Protein AF-A0A3P8K8S2-F1 (afdb_monomer_lite)

Secondary structure (DSSP, 8-state):
-HHHHHHHHHHHHHHHHS-------S-EEEEEEEEEE----B-TTS-B-S-----SS---STT---SEEEEEEEEEEEEETTEEEEEEE--EEEEE---SS--PPPTT-SSPPP-

Radius of gyration: 30.1 Å; chains: 1; bounding box: 56×34×91 Å

InterPro domains:
  IPR003192 Porin, LamB-type [PF02264] (30-109)
  IPR036998 Porin, LamB-type superfamily [G3DSA:2.40.170.10] (29-113)

Organism: Raoultella terrigena (NCBI:txid577)

Sequence (115 aa):
MIRLNQSIPLSLLALVIMSDCASADPQYDFALHGYIRSGILANSDGNRADSVGLMPDGKWRLGNEEDTKIELIPTVTLKSDSGAVARIQANITHQSKCTSDWNCQDDDGPRCAVP

Structure (mmCIF, N/CA/C/O backbone):
data_AF-A0A3P8K8S2-F1
#
_entry.id   AF-A0A3P8K8S2-F1
#
loop_
_atom_site.group_PDB
_atom_site.id
_atom_site.type_symbol
_atom_site.label_atom_id
_atom_site.label_alt_id
_atom_site.label_comp_id
_atom_site.label_asym_id
_atom_site.label_entity_id
_atom_site.label_seq_id
_atom_site.pdbx_PDB_ins_code
_atom_site.Cartn_x
_atom_site.Cartn_y
_atom_site.Cartn_z
_atom_site.occupancy
_atom_site.B_iso_or_equiv
_atom_site.auth_seq_id
_atom_site.auth_comp_id
_atom_site.auth_asym_id
_atom_site.auth_atom_id
_atom_site.pdbx_PDB_model_num
ATOM 1 N N . MET A 1 1 ? -37.454 3.282 62.687 1.00 51.94 1 MET A N 1
ATOM 2 C CA . MET A 1 1 ? -37.182 4.135 61.504 1.00 51.94 1 MET A CA 1
ATOM 3 C C . MET A 1 1 ? -35.821 4.840 61.535 1.00 51.94 1 MET A C 1
ATOM 5 O O . MET A 1 1 ? -35.197 4.913 60.491 1.00 51.94 1 MET A O 1
ATOM 9 N N . ILE A 1 2 ? -35.296 5.278 62.690 1.00 56.62 2 ILE A N 1
ATOM 10 C CA . ILE A 1 2 ? -34.025 6.042 62.779 1.00 56.62 2 ILE A CA 1
ATOM 11 C C . ILE A 1 2 ? -32.792 5.280 62.243 1.00 56.62 2 ILE A C 1
ATOM 13 O O . ILE A 1 2 ? -31.947 5.875 61.583 1.00 56.62 2 ILE A O 1
ATOM 17 N N . ARG A 1 3 ? -32.706 3.956 62.450 1.00 57.91 3 ARG A N 1
ATOM 18 C CA . ARG A 1 3 ? -31.560 3.152 61.977 1.00 57.91 3 ARG A CA 1
ATOM 19 C C . ARG A 1 3 ? -31.502 2.961 60.456 1.00 57.91 3 ARG A C 1
ATOM 21 O O . ARG A 1 3 ? -30.413 2.790 59.927 1.00 57.91 3 ARG A O 1
ATOM 28 N N . LEU A 1 4 ? -32.644 3.041 59.765 1.00 58.94 4 LEU A N 1
ATOM 29 C CA . LEU A 1 4 ? -32.712 2.912 58.304 1.00 58.94 4 LEU A CA 1
ATOM 30 C C . LEU A 1 4 ? -32.151 4.167 57.605 1.00 58.94 4 LEU A C 1
ATOM 32 O O . LEU A 1 4 ? -31.493 4.068 56.575 1.00 58.94 4 LEU A O 1
ATOM 36 N N . ASN A 1 5 ? -32.339 5.346 58.209 1.00 61.59 5 ASN A N 1
ATOM 37 C CA . ASN A 1 5 ? -31.829 6.613 57.672 1.00 61.59 5 ASN A CA 1
ATOM 38 C C . ASN A 1 5 ? -30.303 6.752 57.804 1.00 61.59 5 ASN A C 1
ATOM 40 O O . ASN A 1 5 ? -29.699 7.493 57.038 1.00 61.59 5 ASN A O 1
ATOM 44 N N . GLN A 1 6 ? -29.672 6.035 58.741 1.00 63.78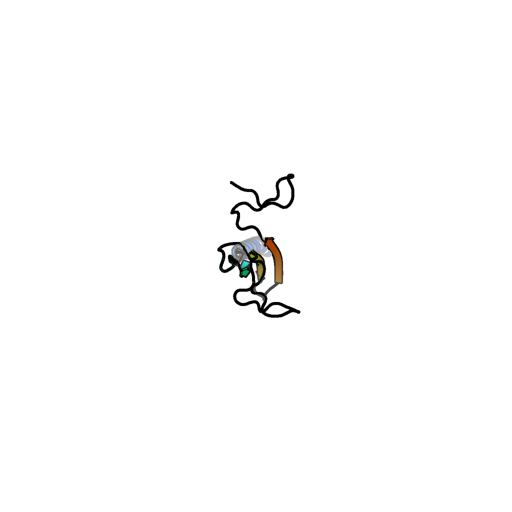 6 GLN A N 1
ATOM 45 C CA . GLN A 1 6 ? -28.209 6.000 58.886 1.00 63.78 6 GLN A CA 1
ATOM 46 C C . GLN A 1 6 ? -27.534 4.986 57.950 1.00 63.78 6 GLN A C 1
ATOM 48 O O . GLN A 1 6 ? -26.378 5.182 57.583 1.00 63.78 6 GLN A O 1
ATOM 53 N N . SER A 1 7 ? -28.233 3.927 57.526 1.00 69.75 7 SER A N 1
ATOM 54 C CA . SER A 1 7 ? -27.676 2.917 56.612 1.00 69.75 7 SER A CA 1
ATOM 55 C C . SER A 1 7 ? -27.655 3.362 55.149 1.00 69.75 7 SER A C 1
ATOM 57 O O . SER A 1 7 ? -26.787 2.928 54.398 1.00 69.75 7 SER A O 1
ATOM 59 N N . ILE A 1 8 ? -28.563 4.257 54.747 1.00 77.19 8 ILE A N 1
ATOM 60 C CA . ILE A 1 8 ? -28.626 4.806 53.383 1.00 77.19 8 ILE A CA 1
ATOM 61 C C . ILE A 1 8 ? -27.329 5.542 52.987 1.00 77.19 8 ILE A C 1
ATOM 63 O O . ILE A 1 8 ? -26.727 5.151 51.985 1.00 77.19 8 ILE A O 1
ATOM 67 N N . PRO A 1 9 ? -26.821 6.535 53.745 1.00 76.94 9 PRO A N 1
ATOM 68 C CA . PRO A 1 9 ? -25.591 7.232 53.367 1.00 76.94 9 PRO A CA 1
ATOM 69 C C . PRO A 1 9 ? -24.368 6.309 53.380 1.00 76.94 9 PRO A C 1
ATOM 71 O O . PRO A 1 9 ? -23.490 6.456 52.538 1.00 76.94 9 PRO A O 1
ATOM 74 N N . LEU A 1 10 ? -24.332 5.317 54.277 1.00 77.31 10 LEU A N 1
ATOM 75 C CA . LEU A 1 10 ? -23.246 4.338 54.332 1.00 77.31 10 LEU A CA 1
ATOM 76 C C . LEU A 1 10 ? -23.252 3.410 53.108 1.00 77.31 10 LEU A C 1
ATOM 78 O O . LEU A 1 10 ? -22.198 3.112 52.559 1.00 77.31 10 LEU A O 1
ATOM 82 N N . SER A 1 11 ? -24.438 2.998 52.650 1.00 77.94 11 SER A N 1
ATOM 83 C CA . SER A 1 11 ? -24.590 2.193 51.433 1.00 77.94 11 SER A CA 1
ATOM 84 C C . SER A 1 11 ? -24.235 2.970 50.162 1.00 77.94 11 SER A C 1
ATOM 86 O O . SER A 1 11 ? -23.598 2.417 49.271 1.00 77.94 11 SER A O 1
ATOM 88 N N . LEU A 1 12 ? -24.560 4.266 50.107 1.00 78.19 12 LEU A N 1
ATOM 89 C CA . LEU A 1 12 ? -24.148 5.164 49.026 1.00 78.19 12 LEU A CA 1
ATOM 90 C C . LEU A 1 12 ? -22.634 5.375 49.009 1.00 78.19 12 LEU A C 1
ATOM 92 O O . LEU A 1 12 ? -22.023 5.302 47.950 1.00 78.19 12 LEU A O 1
ATOM 96 N N . LEU A 1 13 ? -22.018 5.582 50.174 1.00 78.06 13 LEU A N 1
ATOM 97 C CA . LEU A 1 13 ? -20.568 5.731 50.277 1.00 78.06 13 LEU A CA 1
ATOM 98 C C . LEU A 1 13 ? -19.847 4.437 49.883 1.00 78.06 13 LEU A C 1
ATOM 100 O O . LEU A 1 13 ? -18.852 4.487 49.170 1.00 78.06 13 LEU A O 1
ATOM 104 N N . ALA A 1 14 ? -20.384 3.281 50.282 1.00 77.94 14 ALA A N 1
ATOM 105 C CA . ALA A 1 14 ? -19.878 1.986 49.850 1.00 77.94 14 ALA A CA 1
ATOM 106 C C . ALA A 1 14 ? -19.967 1.840 48.323 1.00 77.94 14 ALA A C 1
ATOM 108 O O . ALA A 1 14 ? -18.958 1.538 47.702 1.00 77.94 14 ALA A O 1
ATOM 109 N N . LEU A 1 15 ? -21.118 2.136 47.708 1.00 75.00 15 LEU A N 1
ATOM 110 C CA . LEU A 1 15 ? -21.301 2.087 46.250 1.00 75.00 15 LEU A CA 1
ATOM 111 C C . LEU A 1 15 ? -20.352 3.023 45.491 1.00 75.00 15 LEU A C 1
ATOM 113 O O . LEU A 1 15 ? -19.867 2.650 44.432 1.00 75.00 15 LEU A O 1
ATOM 117 N N . VAL A 1 16 ? -20.052 4.205 46.035 1.00 75.19 16 VAL A N 1
ATOM 118 C CA . VAL A 1 16 ? -19.078 5.138 45.445 1.00 75.19 16 VAL A CA 1
ATOM 119 C C . VAL A 1 16 ? -17.652 4.590 45.532 1.00 75.19 16 VAL A C 1
ATOM 121 O O . VAL A 1 16 ? -16.896 4.737 44.581 1.00 75.19 16 VAL A O 1
ATOM 124 N N . ILE A 1 17 ? -17.288 3.919 46.631 1.00 73.00 17 ILE A N 1
ATOM 125 C CA . ILE A 1 17 ? -15.964 3.290 46.786 1.00 73.00 17 ILE A CA 1
ATOM 126 C C . ILE A 1 17 ? -15.822 2.055 45.880 1.00 73.00 17 ILE A C 1
ATOM 128 O O . ILE A 1 17 ? -14.725 1.773 45.412 1.00 73.00 17 ILE A O 1
ATOM 132 N N . MET A 1 18 ? -16.916 1.328 45.621 1.00 68.69 18 MET A N 1
ATOM 133 C CA . MET A 1 18 ? -16.922 0.167 44.713 1.00 68.69 18 MET A CA 1
ATOM 134 C C . MET A 1 18 ? -17.174 0.549 43.250 1.00 68.69 18 MET A C 1
ATOM 136 O O . MET A 1 18 ? -17.163 -0.326 42.385 1.00 68.69 18 MET A O 1
ATOM 140 N N . SER A 1 19 ? -17.435 1.828 42.966 1.00 63.25 19 SER A N 1
ATOM 141 C CA . SER A 1 19 ? -17.505 2.349 41.606 1.00 63.25 19 SER A CA 1
ATOM 142 C C . SER A 1 19 ? -16.081 2.435 41.085 1.00 63.25 19 SER A C 1
ATOM 144 O O . SER A 1 19 ? -15.443 3.484 41.145 1.00 63.25 19 SER A O 1
ATOM 146 N N . ASP A 1 20 ? -15.576 1.290 40.641 1.00 56.94 20 ASP A N 1
ATOM 147 C CA . ASP A 1 20 ? -14.258 1.186 40.050 1.00 56.94 20 ASP A CA 1
ATOM 148 C C . ASP A 1 20 ? -14.149 2.168 38.881 1.00 56.94 20 ASP A C 1
ATOM 150 O O . ASP A 1 20 ? -15.131 2.492 38.197 1.00 56.94 20 ASP A O 1
ATOM 154 N N . CYS A 1 21 ? -12.942 2.676 38.678 1.00 55.53 21 CYS A N 1
ATOM 155 C CA . CYS A 1 21 ? -12.629 3.500 37.532 1.00 55.53 21 CYS A CA 1
ATOM 156 C C . CYS A 1 21 ? -13.010 2.674 36.303 1.00 55.53 21 CYS A C 1
ATOM 158 O O . CYS A 1 21 ? -12.406 1.629 36.067 1.00 55.53 21 CYS A O 1
ATOM 160 N N . ALA A 1 22 ? -13.975 3.124 35.498 1.00 55.53 22 ALA A N 1
ATOM 161 C CA . ALA A 1 22 ? -14.092 2.655 34.125 1.00 55.53 22 ALA A CA 1
ATOM 162 C C . ALA A 1 22 ? -12.848 3.162 33.382 1.00 55.53 22 ALA A C 1
ATOM 164 O O . ALA A 1 22 ? -12.870 4.167 32.675 1.00 55.53 22 ALA A O 1
ATOM 165 N N . SER A 1 23 ? -11.713 2.526 33.660 1.00 53.03 23 SER A N 1
ATOM 166 C CA . SER A 1 23 ? -10.488 2.694 32.919 1.00 53.03 23 SER A CA 1
ATOM 167 C C . SER A 1 23 ? -10.809 2.155 31.544 1.00 53.03 23 SER A C 1
ATOM 169 O O . SER A 1 23 ? -11.104 0.971 31.402 1.00 53.03 23 SER A O 1
ATOM 171 N N . ALA A 1 24 ? -10.804 3.033 30.546 1.00 49.19 24 ALA A N 1
ATOM 172 C CA . ALA A 1 24 ? -10.816 2.601 29.166 1.00 49.19 24 ALA A CA 1
ATOM 173 C C . ALA A 1 24 ? -9.637 1.636 28.987 1.00 49.19 24 ALA A C 1
ATOM 175 O O . ALA A 1 24 ? -8.473 2.032 29.068 1.00 49.19 24 ALA A O 1
ATOM 176 N N . ASP A 1 25 ? -9.958 0.357 28.824 1.00 55.00 25 ASP A N 1
ATOM 177 C CA . ASP A 1 25 ? -9.046 -0.659 28.317 1.00 55.00 25 ASP A CA 1
ATOM 178 C C . ASP A 1 25 ? -8.431 -0.128 26.994 1.00 55.00 25 ASP A C 1
ATOM 180 O O . ASP A 1 25 ? -9.059 0.719 26.343 1.00 55.00 25 ASP A O 1
ATOM 184 N N . PRO A 1 26 ? -7.222 -0.540 26.561 1.00 57.44 26 PRO A N 1
ATOM 185 C CA . PRO A 1 26 ? -6.555 -0.059 25.343 1.00 57.44 26 PRO A CA 1
ATOM 186 C C . PRO A 1 26 ? -7.260 -0.540 24.051 1.00 57.44 26 PRO A C 1
ATOM 188 O O . PRO A 1 26 ? -6.652 -1.105 23.148 1.00 57.44 26 PRO A O 1
ATOM 191 N N . GLN A 1 27 ? -8.573 -0.338 23.950 1.00 61.38 27 GLN A N 1
ATOM 192 C CA . GLN A 1 27 ? -9.535 -0.966 23.042 1.00 61.38 27 GLN A CA 1
ATOM 193 C C . GLN A 1 27 ? -9.530 -0.414 21.610 1.00 61.38 27 GLN A C 1
ATOM 195 O O . GLN A 1 27 ? -10.497 -0.586 20.863 1.00 61.38 27 GLN A O 1
ATOM 200 N N . TYR A 1 28 ? -8.434 0.223 21.205 1.00 61.19 28 TYR A N 1
ATOM 201 C CA . TYR A 1 28 ? -8.241 0.730 19.853 1.00 61.19 28 TYR A CA 1
ATOM 202 C C . TYR A 1 28 ? -7.132 -0.073 19.184 1.00 61.19 28 TYR A C 1
ATOM 204 O O . TYR A 1 28 ? -5.949 0.127 19.445 1.00 61.19 28 TYR A O 1
ATOM 212 N N . ASP A 1 29 ? -7.530 -0.995 18.312 1.00 79.75 29 ASP A N 1
ATOM 213 C CA . ASP A 1 29 ? -6.608 -1.772 17.489 1.00 79.75 29 ASP A CA 1
ATOM 214 C C . ASP A 1 29 ? -6.443 -1.053 16.145 1.00 79.75 29 ASP A C 1
ATOM 216 O O . ASP A 1 29 ? -7.384 -0.992 15.344 1.00 79.75 29 ASP A O 1
ATOM 220 N N . PHE A 1 30 ? -5.281 -0.430 15.937 1.00 86.62 30 PHE A N 1
ATOM 221 C CA . PHE A 1 30 ? -4.935 0.243 14.688 1.00 86.62 30 PHE A CA 1
ATOM 222 C C . PHE A 1 30 ? -4.078 -0.674 13.817 1.00 86.62 30 PHE A C 1
ATOM 224 O O . PHE A 1 30 ? -2.980 -1.070 14.205 1.00 86.62 30 PHE A O 1
ATOM 231 N N . ALA A 1 31 ? -4.549 -0.938 12.601 1.00 90.00 31 ALA A N 1
ATOM 232 C CA . ALA A 1 31 ? -3.823 -1.682 11.585 1.00 90.00 31 ALA A CA 1
ATOM 233 C C . ALA A 1 31 ? -3.726 -0.864 10.295 1.00 90.00 31 ALA A C 1
ATOM 235 O O . ALA A 1 31 ? -4.712 -0.290 9.832 1.00 90.00 31 ALA A O 1
ATOM 236 N N . LEU A 1 32 ? -2.544 -0.847 9.680 1.00 92.50 32 LEU A N 1
ATOM 237 C CA . LEU A 1 32 ? -2.334 -0.262 8.359 1.00 92.50 32 LEU A CA 1
ATOM 238 C C . LEU A 1 32 ? -2.069 -1.383 7.357 1.00 92.50 32 LEU A C 1
ATOM 240 O O . LEU A 1 32 ? -1.002 -1.994 7.359 1.00 92.50 32 LEU A O 1
ATOM 244 N N . HIS A 1 33 ? -3.051 -1.647 6.501 1.00 94.25 33 HIS A N 1
ATOM 245 C CA . HIS A 1 33 ? -2.884 -2.526 5.348 1.00 94.25 33 HIS A CA 1
ATOM 246 C C . HIS A 1 33 ? -2.604 -1.692 4.103 1.00 94.25 33 HIS A C 1
ATOM 248 O O . HIS A 1 33 ? -2.819 -0.482 4.096 1.00 94.25 33 HIS A O 1
ATOM 254 N N . GLY A 1 34 ? -2.134 -2.323 3.035 1.00 94.50 34 GLY A N 1
ATOM 255 C CA . GLY A 1 34 ? -1.935 -1.606 1.791 1.00 94.50 34 GLY A CA 1
ATOM 256 C C . GLY A 1 34 ? -1.203 -2.396 0.728 1.00 94.50 34 GLY A C 1
ATOM 257 O O . GLY A 1 34 ? -0.812 -3.547 0.926 1.00 94.50 34 GLY A O 1
ATOM 258 N N . TYR A 1 35 ? -1.018 -1.731 -0.402 1.00 95.75 35 TYR A N 1
ATOM 259 C CA . TYR A 1 35 ? -0.274 -2.202 -1.552 1.00 95.75 35 TYR A CA 1
ATOM 260 C C . TYR A 1 35 ? 0.592 -1.064 -2.079 1.00 95.75 35 TYR A C 1
ATOM 262 O O . TYR A 1 35 ? 0.108 0.046 -2.287 1.00 95.75 35 TYR A O 1
ATOM 270 N N . ILE A 1 36 ? 1.878 -1.329 -2.291 1.00 94.62 36 ILE A N 1
ATOM 271 C CA . ILE A 1 36 ? 2.805 -0.348 -2.851 1.00 94.62 36 ILE A CA 1
ATOM 272 C C . ILE A 1 36 ? 3.603 -1.022 -3.956 1.00 94.62 36 ILE A C 1
ATOM 274 O O . ILE A 1 36 ? 4.184 -2.089 -3.756 1.00 94.62 36 ILE A O 1
ATOM 278 N N . ARG A 1 37 ? 3.663 -0.361 -5.109 1.00 93.50 37 ARG A N 1
ATOM 279 C CA . ARG A 1 37 ? 4.640 -0.625 -6.161 1.00 93.50 37 ARG A CA 1
ATOM 280 C C . ARG A 1 37 ? 5.196 0.691 -6.676 1.00 93.50 37 ARG A C 1
ATOM 282 O O . ARG A 1 37 ? 4.473 1.674 -6.803 1.00 93.50 37 ARG A O 1
ATOM 289 N N . SER A 1 38 ? 6.485 0.697 -6.959 1.00 91.81 38 SER A N 1
ATOM 290 C CA . SER A 1 38 ? 7.183 1.813 -7.577 1.00 91.81 38 SER A CA 1
ATOM 291 C C . SER A 1 38 ? 8.393 1.250 -8.301 1.00 91.81 38 SER A C 1
ATOM 293 O O . SER A 1 38 ? 9.021 0.301 -7.824 1.00 91.81 38 SER A O 1
ATOM 295 N N . GLY A 1 39 ? 8.692 1.797 -9.467 1.00 89.38 39 GLY A N 1
ATOM 296 C CA . GLY A 1 39 ? 9.780 1.334 -10.304 1.00 89.38 39 GLY A CA 1
ATOM 297 C C . GLY A 1 39 ? 9.965 2.248 -11.500 1.00 89.38 39 GLY A C 1
ATOM 298 O O . GLY A 1 39 ? 9.084 3.031 -11.847 1.00 89.38 39 GLY A O 1
ATOM 299 N N . ILE A 1 40 ? 11.134 2.141 -12.120 1.00 87.81 40 ILE A N 1
ATOM 300 C CA . ILE A 1 40 ? 11.448 2.810 -13.378 1.00 87.81 40 ILE A CA 1
ATOM 301 C C . ILE A 1 40 ? 11.585 1.727 -14.436 1.00 87.81 40 ILE A C 1
ATOM 303 O O . ILE A 1 40 ? 12.262 0.722 -14.214 1.00 87.81 40 ILE A O 1
ATOM 307 N N . LEU A 1 41 ? 10.964 1.955 -15.589 1.00 89.44 41 LEU A N 1
ATOM 308 C CA . LEU A 1 41 ? 11.131 1.118 -16.764 1.00 89.44 41 LEU A CA 1
ATOM 309 C C . LEU A 1 41 ? 11.828 1.926 -17.860 1.00 89.44 41 LEU A C 1
ATOM 311 O O . LEU A 1 41 ? 11.383 3.017 -18.226 1.00 89.44 41 LEU A O 1
ATOM 315 N N . ALA A 1 42 ? 12.941 1.389 -18.354 1.00 88.25 42 ALA A N 1
ATOM 316 C CA . ALA A 1 42 ? 13.749 1.990 -19.405 1.00 88.25 42 ALA A CA 1
ATOM 317 C C . ALA A 1 42 ? 13.999 0.984 -20.534 1.00 88.25 42 ALA A C 1
ATOM 319 O O . ALA A 1 42 ? 14.095 -0.221 -20.293 1.00 88.25 42 ALA A O 1
ATOM 320 N N . ASN A 1 43 ? 14.094 1.484 -21.764 1.00 87.62 43 ASN A N 1
ATOM 321 C CA . ASN A 1 43 ? 14.475 0.693 -22.929 1.00 87.62 43 ASN A CA 1
ATOM 322 C C . ASN A 1 43 ? 16.010 0.584 -23.055 1.00 87.62 43 ASN A C 1
ATOM 324 O O . ASN A 1 43 ? 16.761 1.180 -22.281 1.00 87.62 43 ASN A O 1
ATOM 328 N N . SER A 1 44 ? 16.485 -0.169 -24.051 1.00 87.69 44 SER A N 1
ATOM 329 C CA . SER A 1 44 ? 17.920 -0.332 -24.342 1.00 87.69 44 SER A CA 1
ATOM 330 C C . SER A 1 44 ? 18.646 0.980 -24.647 1.00 87.69 44 SER A C 1
ATOM 332 O O . SER A 1 44 ? 19.855 1.063 -24.452 1.00 87.69 44 SER A O 1
ATOM 334 N N . ASP A 1 45 ? 17.911 1.993 -25.101 1.00 89.19 45 ASP A N 1
ATOM 335 C CA . ASP A 1 45 ? 18.446 3.306 -25.464 1.00 89.19 45 ASP A CA 1
ATOM 336 C C . ASP A 1 45 ? 18.547 4.246 -24.250 1.00 89.19 45 ASP A C 1
ATOM 338 O O . ASP A 1 45 ? 18.971 5.392 -24.385 1.00 89.19 45 ASP A O 1
ATOM 342 N N . GLY A 1 46 ? 18.147 3.781 -23.060 1.00 83.38 46 GLY A N 1
ATOM 343 C CA . GLY A 1 46 ? 18.136 4.565 -21.824 1.00 83.38 46 GLY A CA 1
ATOM 344 C C . GLY A 1 46 ? 16.945 5.519 -21.696 1.00 83.38 46 GLY A C 1
ATOM 345 O O . GLY A 1 46 ? 16.880 6.291 -20.740 1.00 83.38 46 GLY A O 1
ATOM 346 N N . ASN A 1 47 ? 15.987 5.459 -22.621 1.00 86.12 47 ASN A N 1
ATOM 347 C CA . ASN A 1 47 ? 14.756 6.238 -22.565 1.00 86.12 47 ASN A CA 1
ATOM 348 C C . ASN A 1 47 ? 13.693 5.517 -21.737 1.00 86.12 47 ASN A C 1
ATOM 350 O O . ASN A 1 47 ? 13.697 4.293 -21.608 1.00 86.12 47 ASN A O 1
ATOM 354 N N . ARG A 1 48 ? 12.738 6.280 -21.202 1.00 83.88 48 ARG A N 1
ATOM 355 C CA . ARG A 1 48 ? 11.592 5.712 -20.486 1.00 83.88 48 ARG A CA 1
ATOM 356 C C . ARG A 1 48 ? 10.747 4.853 -21.417 1.00 83.88 48 ARG A C 1
ATOM 358 O O . ARG A 1 48 ? 10.537 5.212 -22.573 1.00 83.88 48 ARG A O 1
ATOM 365 N N . ALA A 1 49 ? 10.247 3.748 -20.884 1.00 85.00 49 ALA A N 1
ATOM 366 C CA . ALA A 1 49 ? 9.367 2.842 -21.599 1.00 85.00 49 ALA A CA 1
ATOM 367 C C . ALA A 1 49 ? 8.108 2.565 -20.779 1.00 85.00 49 ALA A C 1
ATOM 369 O O . ALA A 1 49 ? 8.179 2.385 -19.567 1.00 85.00 49 ALA A O 1
ATOM 370 N N . ASP A 1 50 ? 6.971 2.486 -21.466 1.00 82.38 50 ASP A N 1
ATOM 371 C CA . ASP A 1 50 ? 5.680 2.165 -20.847 1.00 82.38 50 ASP A CA 1
ATOM 372 C C . ASP A 1 50 ? 5.414 0.651 -20.807 1.00 82.38 50 ASP A C 1
ATOM 374 O O . ASP A 1 50 ? 4.517 0.180 -20.110 1.00 82.38 50 ASP A O 1
ATOM 378 N N . SER A 1 51 ? 6.168 -0.137 -21.583 1.00 82.00 51 SER A N 1
ATOM 379 C CA . SER A 1 51 ? 6.045 -1.592 -21.605 1.00 82.00 51 SER A CA 1
ATOM 380 C C . SER A 1 51 ? 7.261 -2.276 -22.237 1.00 82.00 51 SER A C 1
ATOM 382 O O . SER A 1 51 ? 7.938 -1.698 -23.083 1.00 82.00 51 SER A O 1
ATOM 384 N N . VA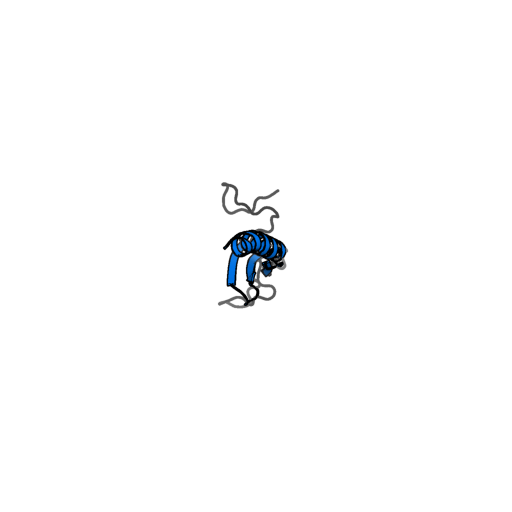L A 1 52 ? 7.493 -3.543 -21.877 1.00 80.00 52 VAL A N 1
ATOM 385 C CA . VAL A 1 52 ? 8.450 -4.452 -22.534 1.00 80.00 52 VAL A CA 1
ATOM 386 C C . VAL A 1 52 ? 7.860 -5.204 -23.742 1.00 80.00 52 VAL A C 1
ATOM 388 O O . VAL A 1 52 ? 8.547 -6.017 -24.350 1.00 80.00 52 VAL A O 1
ATOM 391 N N . GLY A 1 53 ? 6.597 -4.943 -24.116 1.00 69.56 53 GLY A N 1
ATOM 392 C CA . GLY A 1 53 ? 6.054 -5.268 -25.448 1.00 69.56 53 GLY A CA 1
ATOM 393 C C . GLY A 1 53 ? 5.919 -6.755 -25.811 1.00 69.56 53 GLY A C 1
ATOM 394 O O . GLY A 1 53 ? 5.894 -7.093 -26.990 1.00 69.56 53 GLY A O 1
ATOM 395 N N . LEU A 1 54 ? 5.836 -7.658 -24.830 1.00 67.25 54 LEU A N 1
ATOM 396 C CA . LEU A 1 54 ? 5.867 -9.108 -25.078 1.00 67.25 54 LEU A CA 1
ATOM 397 C C . LEU A 1 54 ? 4.571 -9.697 -25.674 1.00 67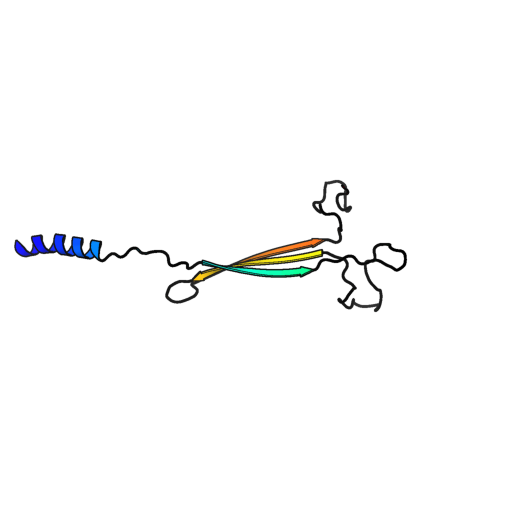.25 54 LEU A C 1
ATOM 399 O O . LEU A 1 54 ? 4.605 -10.819 -26.176 1.00 67.25 54 LEU A O 1
ATOM 403 N N . MET A 1 55 ? 3.433 -8.995 -25.601 1.00 67.00 55 MET A N 1
ATOM 404 C CA . MET A 1 55 ? 2.132 -9.472 -26.097 1.00 67.00 55 MET A CA 1
ATOM 405 C C . MET A 1 55 ? 1.297 -8.320 -26.685 1.00 67.00 55 MET A C 1
ATOM 407 O O . MET A 1 55 ? 1.382 -7.204 -26.173 1.00 67.00 55 MET A O 1
ATOM 411 N N . PRO A 1 56 ? 0.493 -8.576 -27.738 1.00 65.56 56 PRO A N 1
ATOM 412 C CA . PRO A 1 56 ? -0.387 -7.571 -28.337 1.00 65.56 56 PRO A CA 1
ATOM 413 C C . PRO A 1 56 ? -1.600 -7.228 -27.457 1.00 65.56 56 PRO A C 1
ATOM 415 O O . PRO A 1 56 ? -2.015 -6.074 -27.450 1.00 65.56 56 PRO A O 1
ATOM 418 N N . ASP A 1 57 ? -2.106 -8.186 -26.667 1.00 68.81 57 ASP A N 1
ATOM 419 C CA . ASP A 1 57 ? -3.237 -7.993 -25.753 1.00 68.81 57 ASP A CA 1
ATOM 420 C C . ASP A 1 57 ? -2.841 -8.343 -24.312 1.00 68.81 57 ASP A C 1
ATOM 422 O O . ASP A 1 57 ? -2.691 -9.509 -23.940 1.00 68.81 57 ASP A O 1
ATOM 426 N N . GLY A 1 58 ? -2.689 -7.310 -23.484 1.00 68.12 58 GLY A N 1
ATOM 427 C CA . GLY A 1 58 ? -2.334 -7.439 -22.072 1.00 68.12 58 GLY A CA 1
ATOM 428 C C . GLY A 1 58 ? -0.830 -7.385 -21.793 1.00 68.12 58 GLY A C 1
ATOM 429 O O . GLY A 1 58 ? 0.013 -7.506 -22.679 1.00 68.12 58 GLY A O 1
ATOM 430 N N . LYS A 1 59 ? -0.486 -7.164 -20.518 1.00 79.38 59 LYS A N 1
ATOM 431 C CA . LYS A 1 59 ? 0.900 -7.005 -20.066 1.00 79.38 59 LYS A CA 1
ATOM 432 C C . LYS A 1 59 ? 1.219 -7.931 -18.890 1.00 79.38 59 LYS A C 1
ATOM 434 O O . LYS A 1 59 ? 0.529 -7.915 -17.874 1.00 79.38 59 LYS A O 1
ATOM 439 N N . TRP A 1 60 ? 2.271 -8.746 -19.014 1.00 84.12 60 TRP A N 1
ATOM 440 C CA . TRP A 1 60 ? 2.822 -9.506 -17.884 1.00 84.12 60 TRP A CA 1
ATOM 441 C C . TRP A 1 60 ? 3.409 -8.540 -16.871 1.00 84.12 60 TRP A C 1
ATOM 443 O O . TRP A 1 60 ? 4.347 -7.848 -17.223 1.00 84.12 60 TRP A O 1
ATOM 453 N N . ARG A 1 61 ? 2.909 -8.509 -15.633 1.00 87.69 61 ARG A N 1
ATOM 454 C CA . ARG A 1 61 ? 3.297 -7.498 -14.626 1.00 87.69 61 ARG A CA 1
ATOM 455 C C . ARG A 1 61 ? 4.792 -7.429 -14.287 1.00 87.69 61 ARG A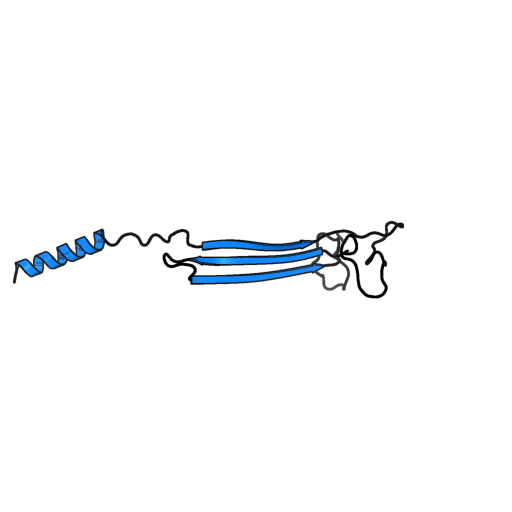 C 1
ATOM 457 O O . ARG A 1 61 ? 5.294 -6.362 -13.951 1.00 87.69 61 ARG A O 1
ATOM 464 N N . LEU A 1 62 ? 5.507 -8.557 -14.320 1.00 88.44 62 LEU A N 1
ATOM 465 C CA . LEU A 1 62 ? 6.891 -8.616 -13.844 1.00 88.44 62 LEU A CA 1
ATOM 466 C C . LEU A 1 62 ? 7.812 -7.832 -14.790 1.00 88.44 62 LEU A C 1
ATOM 468 O O . LEU A 1 62 ? 8.015 -8.246 -15.926 1.00 88.44 62 LEU A O 1
ATOM 472 N N . GLY A 1 63 ? 8.358 -6.711 -14.312 1.00 86.56 63 GLY A N 1
ATOM 473 C CA . GLY A 1 63 ? 9.239 -5.846 -15.106 1.00 86.56 63 GLY A CA 1
ATOM 474 C C . GLY A 1 63 ? 8.525 -5.073 -16.222 1.00 86.56 63 GLY A C 1
ATOM 475 O O . GLY A 1 63 ? 9.166 -4.697 -17.194 1.00 86.56 63 GLY A O 1
ATOM 476 N N . ASN A 1 64 ? 7.209 -4.863 -16.115 1.00 88.44 64 ASN A N 1
ATOM 477 C CA . ASN A 1 64 ? 6.383 -4.262 -17.175 1.00 88.44 64 ASN A CA 1
ATOM 478 C C . ASN A 1 64 ? 5.372 -3.237 -16.629 1.00 88.44 64 ASN A C 1
ATOM 480 O O . ASN A 1 64 ? 4.270 -3.038 -17.154 1.00 88.44 64 ASN A O 1
ATOM 484 N N . GLU A 1 65 ? 5.723 -2.667 -15.487 1.00 87.88 65 GLU A N 1
ATOM 485 C CA . GLU A 1 65 ? 4.928 -1.714 -14.739 1.00 87.88 65 GLU A CA 1
ATOM 486 C C . GLU A 1 65 ? 5.837 -0.546 -14.373 1.00 87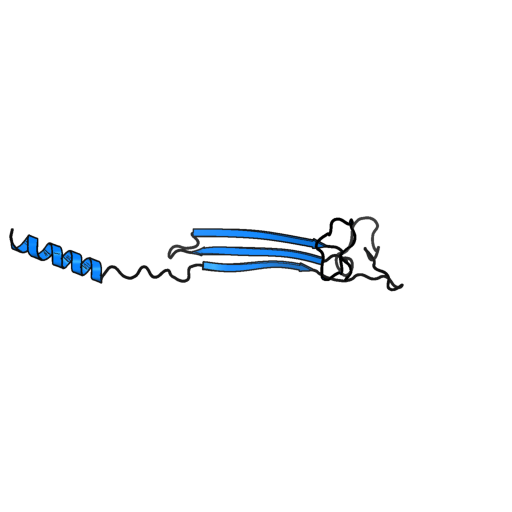.88 65 GLU A C 1
ATOM 488 O O . GLU A 1 65 ? 6.767 -0.682 -13.582 1.00 87.88 65 GLU A O 1
ATOM 493 N N . GLU A 1 66 ? 5.592 0.577 -15.032 1.00 87.62 66 GLU A N 1
ATOM 494 C CA . GLU A 1 66 ? 6.410 1.786 -15.026 1.00 87.62 66 GLU A CA 1
ATOM 495 C C . GLU A 1 66 ? 5.902 2.858 -14.055 1.00 87.62 66 GLU A C 1
ATOM 497 O O . GLU A 1 66 ? 6.511 3.917 -13.908 1.00 87.62 66 GLU A O 1
ATOM 502 N N . ASP A 1 67 ? 4.747 2.612 -13.440 1.00 87.94 67 ASP A N 1
ATOM 503 C CA . ASP A 1 67 ? 4.028 3.570 -12.623 1.00 87.94 67 ASP A CA 1
ATOM 504 C C . ASP A 1 67 ? 4.128 3.255 -11.129 1.00 87.94 67 ASP A C 1
ATOM 506 O O . ASP A 1 67 ? 4.160 2.102 -10.690 1.00 87.94 67 ASP A O 1
ATOM 510 N N . THR A 1 68 ? 4.147 4.316 -10.329 1.00 90.25 68 THR A N 1
ATOM 511 C CA . THR A 1 68 ? 4.070 4.228 -8.876 1.00 90.25 68 THR A CA 1
ATOM 512 C C . THR A 1 68 ? 2.607 4.166 -8.470 1.00 90.25 68 THR A C 1
ATOM 514 O O . THR A 1 68 ? 1.836 5.077 -8.765 1.00 90.25 68 THR A O 1
ATOM 517 N N . LYS A 1 69 ? 2.215 3.096 -7.778 1.00 92.19 69 LYS A N 1
ATOM 518 C CA . LYS A 1 69 ? 0.868 2.908 -7.237 1.00 92.19 69 LYS A CA 1
ATOM 519 C C . LYS A 1 69 ? 0.951 2.605 -5.751 1.00 92.19 69 LYS A C 1
ATOM 521 O O . LYS A 1 69 ? 1.682 1.712 -5.331 1.00 92.19 69 LYS A O 1
ATOM 526 N N . ILE A 1 70 ? 0.167 3.341 -4.980 1.00 93.50 70 ILE A N 1
ATOM 527 C CA . ILE A 1 70 ? 0.082 3.262 -3.531 1.00 93.50 70 ILE A CA 1
ATOM 528 C C . ILE A 1 70 ? -1.395 3.121 -3.167 1.00 93.50 70 ILE A C 1
ATOM 530 O O . ILE A 1 70 ? -2.231 3.904 -3.608 1.00 93.50 70 ILE A O 1
ATOM 534 N N . GLU A 1 71 ? -1.710 2.134 -2.346 1.00 95.75 71 GLU A N 1
ATOM 535 C CA . GLU A 1 71 ? -3.007 1.951 -1.707 1.00 95.75 71 GLU A CA 1
ATOM 536 C C . GLU A 1 71 ? -2.744 1.778 -0.215 1.00 95.75 71 GLU A C 1
ATOM 538 O O . GLU A 1 71 ? -2.059 0.842 0.192 1.00 95.75 71 GLU A O 1
ATOM 543 N N . LEU A 1 72 ? -3.246 2.698 0.601 1.00 96.00 72 LEU A N 1
ATOM 544 C CA . LEU A 1 72 ? -3.127 2.662 2.053 1.00 96.00 72 LEU A CA 1
ATOM 545 C C . LEU A 1 72 ? -4.513 2.473 2.647 1.00 96.00 72 LEU A C 1
ATOM 547 O O . LEU A 1 72 ? -5.445 3.216 2.348 1.00 96.00 72 LEU A O 1
ATOM 551 N N . ILE A 1 73 ? -4.635 1.480 3.514 1.00 96.44 73 ILE A N 1
ATOM 552 C CA . ILE A 1 73 ? -5.892 1.050 4.109 1.00 96.44 73 ILE A CA 1
ATOM 553 C C . ILE A 1 73 ? -5.753 1.108 5.638 1.00 96.44 73 ILE A C 1
ATOM 555 O O . ILE A 1 73 ? -5.590 0.069 6.294 1.00 96.44 73 ILE A O 1
ATOM 559 N N . PRO A 1 74 ? -5.755 2.317 6.235 1.00 95.00 74 PRO A N 1
ATOM 560 C CA . PRO A 1 74 ? -5.802 2.461 7.681 1.00 95.00 74 PRO A CA 1
ATOM 561 C C . PRO A 1 74 ? -7.135 1.925 8.204 1.00 95.00 74 PRO A C 1
ATOM 563 O O . PRO A 1 74 ? -8.213 2.268 7.713 1.00 95.00 74 PRO A O 1
ATOM 566 N N . THR A 1 75 ? -7.047 1.058 9.203 1.00 92.75 75 THR A N 1
ATOM 567 C CA . THR A 1 75 ? -8.179 0.372 9.814 1.00 92.75 75 THR A CA 1
ATOM 568 C C . THR A 1 75 ? -8.100 0.535 11.326 1.00 92.75 75 THR A C 1
ATOM 570 O O . THR A 1 75 ? -7.096 0.186 11.940 1.00 92.75 75 THR A O 1
ATOM 573 N N . VAL A 1 76 ? -9.166 1.048 11.932 1.00 90.50 76 VAL A N 1
ATOM 574 C CA . VAL A 1 76 ? -9.326 1.155 13.386 1.00 90.50 76 VAL A CA 1
ATOM 575 C C . VAL A 1 76 ? -10.444 0.213 13.801 1.00 90.50 76 VAL A C 1
ATOM 577 O O . VAL A 1 76 ? -11.576 0.350 13.335 1.00 90.50 76 VAL A O 1
ATOM 580 N N . THR A 1 77 ? -10.141 -0.740 14.675 1.00 88.12 77 THR A N 1
ATOM 5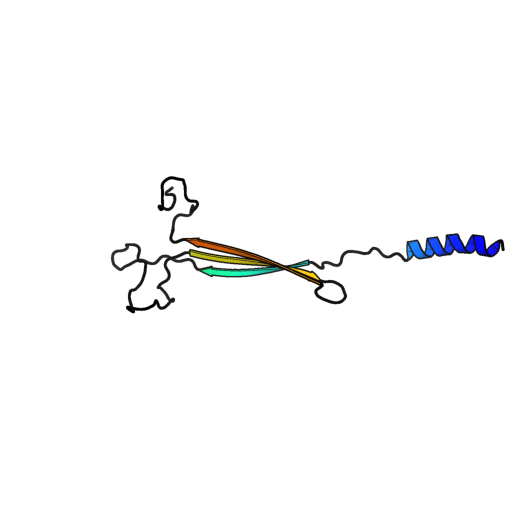81 C CA . THR A 1 77 ? -11.143 -1.632 15.263 1.00 88.12 77 THR A CA 1
ATOM 582 C C . THR A 1 77 ? -11.366 -1.246 16.717 1.00 88.12 77 THR A C 1
ATOM 584 O O . THR A 1 77 ? -10.448 -1.321 17.531 1.00 88.12 77 THR A O 1
ATOM 587 N N . LEU A 1 78 ? -12.597 -0.848 17.029 1.00 82.88 78 LEU A N 1
ATOM 588 C CA . LEU A 1 78 ? -13.072 -0.601 18.384 1.00 82.88 78 LEU A CA 1
ATOM 589 C C . LEU A 1 78 ? -13.509 -1.935 18.974 1.00 82.88 78 LEU A C 1
ATOM 591 O O . LEU A 1 78 ? -14.425 -2.572 18.443 1.00 82.88 78 LEU A O 1
ATOM 595 N N . LYS A 1 79 ? -12.845 -2.377 20.037 1.00 79.75 79 LYS A N 1
ATOM 596 C CA . LYS A 1 79 ? -13.223 -3.584 20.780 1.00 79.75 79 LYS A CA 1
ATOM 597 C C . LYS A 1 79 ? -13.906 -3.179 22.084 1.00 79.75 79 LYS A C 1
ATOM 599 O O . LYS A 1 79 ? -13.673 -2.095 22.582 1.00 79.75 79 LYS A O 1
ATOM 604 N N . SER A 1 80 ? -14.784 -4.028 22.585 1.00 75.50 80 SER A N 1
ATOM 605 C CA . SER A 1 80 ? -15.342 -4.016 23.936 1.00 75.50 80 SER A CA 1
ATOM 606 C C . SER A 1 80 ? -14.977 -5.354 24.576 1.00 75.50 80 SER A C 1
ATOM 608 O O . SER A 1 80 ? -14.602 -6.296 23.875 1.00 75.50 80 SER A O 1
ATOM 610 N N . ASP A 1 81 ? -15.149 -5.478 25.885 1.00 73.62 81 ASP A N 1
ATOM 611 C CA . ASP A 1 81 ? -14.930 -6.701 26.665 1.00 73.62 81 ASP A CA 1
ATOM 612 C C . ASP A 1 81 ? -15.693 -7.926 26.105 1.00 73.62 81 ASP A C 1
ATOM 614 O O . ASP A 1 81 ? -15.332 -9.070 26.367 1.00 73.62 81 ASP A O 1
ATOM 618 N N . SER A 1 82 ? -16.737 -7.694 25.295 1.00 73.38 82 SER A N 1
ATOM 619 C CA . SER A 1 82 ? -17.533 -8.721 24.602 1.00 73.38 82 SER A CA 1
ATOM 620 C C . SER A 1 82 ? -17.093 -9.041 23.159 1.00 73.38 82 SER A C 1
ATOM 622 O O . SER A 1 82 ? -17.648 -9.953 22.546 1.00 73.38 82 SER A O 1
ATOM 624 N N . GLY A 1 83 ? -16.105 -8.329 22.602 1.00 69.50 83 GLY A N 1
ATOM 625 C CA . GLY A 1 83 ? -15.602 -8.506 21.233 1.00 69.50 83 GLY A CA 1
ATOM 626 C C . GLY A 1 83 ? -15.509 -7.207 20.421 1.00 69.50 83 GLY A C 1
ATOM 627 O O . GLY A 1 83 ? -15.603 -6.106 20.953 1.00 69.50 83 GLY A O 1
ATOM 628 N N . ALA A 1 84 ? -15.295 -7.310 19.104 1.00 72.12 84 ALA A N 1
ATOM 629 C CA . ALA A 1 84 ? -15.235 -6.140 18.222 1.00 72.12 84 ALA A CA 1
ATOM 630 C C . ALA A 1 84 ? -16.618 -5.480 18.067 1.00 72.12 84 ALA A C 1
ATOM 632 O O . ALA A 1 84 ? -17.581 -6.142 17.690 1.00 72.12 84 ALA A O 1
ATOM 633 N N . VAL A 1 85 ? -16.695 -4.172 18.318 1.00 80.62 85 VAL A N 1
ATOM 634 C CA . VAL A 1 85 ? -17.934 -3.377 18.274 1.00 80.62 85 VAL A CA 1
ATOM 635 C C . VAL A 1 85 ? -18.059 -2.612 16.962 1.00 80.62 85 VAL A C 1
ATOM 637 O O . VAL A 1 85 ? -19.140 -2.542 16.384 1.00 80.62 85 VAL A O 1
ATOM 640 N N . ALA A 1 86 ? -16.960 -2.048 16.464 1.00 84.50 86 ALA A N 1
ATOM 641 C CA . ALA A 1 86 ? -16.962 -1.303 15.211 1.00 84.50 86 ALA A CA 1
ATOM 642 C C . ALA A 1 86 ? -15.609 -1.397 14.511 1.00 84.50 86 ALA A C 1
ATOM 644 O O . ALA A 1 86 ? -14.565 -1.472 15.155 1.00 84.50 86 ALA A O 1
ATOM 645 N N . ARG A 1 87 ? -15.625 -1.351 13.178 1.00 88.12 87 ARG A N 1
ATOM 646 C CA . ARG A 1 87 ? -14.419 -1.277 12.353 1.00 88.12 87 ARG A CA 1
ATOM 647 C C . ARG A 1 87 ? -14.551 -0.120 11.378 1.00 88.12 87 ARG A C 1
ATOM 649 O O . ARG A 1 87 ? -15.434 -0.130 10.527 1.00 88.12 87 ARG A O 1
ATOM 656 N N . ILE A 1 88 ? -13.662 0.853 11.506 1.00 89.81 88 ILE A N 1
ATOM 657 C CA . ILE A 1 88 ? -13.559 2.009 10.621 1.00 89.81 88 ILE A CA 1
ATOM 658 C C . ILE A 1 88 ? -12.395 1.745 9.677 1.00 89.81 88 ILE A C 1
ATOM 660 O O . ILE A 1 88 ? -11.300 1.413 10.123 1.00 89.81 88 ILE A O 1
ATOM 664 N N . GLN A 1 89 ? -12.632 1.876 8.378 1.00 92.62 89 GLN A N 1
ATOM 665 C CA . GLN A 1 89 ? -11.622 1.673 7.349 1.00 92.62 89 GLN A CA 1
ATOM 666 C C . GLN A 1 89 ? -11.724 2.794 6.322 1.00 92.62 89 GLN A C 1
ATOM 668 O O . GLN A 1 89 ? -12.819 3.114 5.863 1.00 92.62 89 GLN A O 1
ATOM 673 N N . ALA A 1 90 ? -10.582 3.365 5.954 1.00 93.44 90 ALA A N 1
ATOM 674 C CA . ALA A 1 90 ? -10.468 4.269 4.817 1.00 93.44 90 ALA A CA 1
ATOM 675 C C . ALA A 1 90 ? -9.557 3.640 3.761 1.00 93.44 90 ALA A C 1
ATOM 677 O O . ALA A 1 90 ? -8.675 2.857 4.101 1.00 93.44 90 ALA A O 1
ATOM 678 N N . ASN A 1 91 ? -9.776 3.972 2.489 1.00 94.94 91 ASN A N 1
ATOM 679 C CA . ASN A 1 91 ? -8.893 3.585 1.394 1.00 94.94 91 ASN A CA 1
ATOM 680 C C . ASN A 1 91 ? -8.326 4.853 0.757 1.00 94.94 91 ASN A C 1
ATOM 682 O O . ASN A 1 91 ? -9.074 5.665 0.216 1.00 94.94 91 ASN A O 1
ATOM 686 N N . ILE A 1 92 ? -7.015 5.028 0.863 1.00 93.62 92 ILE A N 1
ATOM 687 C CA . ILE A 1 92 ? -6.285 6.170 0.331 1.00 93.62 92 ILE A CA 1
ATOM 688 C C . ILE A 1 92 ? -5.425 5.649 -0.814 1.00 93.62 92 ILE A C 1
ATOM 690 O O . ILE A 1 92 ? -4.440 4.946 -0.593 1.00 93.62 92 ILE A O 1
ATOM 694 N N . THR A 1 93 ? -5.805 5.986 -2.042 1.00 93.00 93 THR A N 1
ATOM 695 C CA . THR A 1 93 ? -5.131 5.505 -3.251 1.00 93.00 93 THR A CA 1
ATOM 696 C C . THR A 1 93 ? -4.446 6.646 -3.988 1.00 93.00 93 THR A C 1
ATOM 698 O O . THR A 1 93 ? -5.066 7.680 -4.235 1.00 93.00 93 THR A O 1
ATOM 701 N N . HIS A 1 94 ? -3.201 6.437 -4.405 1.00 91.38 94 HIS A N 1
ATOM 702 C CA . HIS A 1 94 ? -2.463 7.334 -5.286 1.00 91.38 94 HIS A CA 1
ATOM 703 C C . HIS A 1 94 ? -1.794 6.530 -6.399 1.00 91.38 94 HIS A C 1
ATOM 705 O O . HIS A 1 94 ? -1.228 5.464 -6.155 1.00 91.38 94 HIS A O 1
ATOM 711 N N . GLN A 1 95 ? -1.846 7.037 -7.625 1.00 89.44 95 GLN A N 1
ATOM 712 C CA . GLN A 1 95 ? -1.180 6.423 -8.763 1.00 89.44 95 GLN A CA 1
ATOM 713 C C . GLN A 1 95 ? -0.588 7.510 -9.648 1.00 89.44 95 GLN A C 1
ATOM 715 O O . GLN A 1 95 ? -1.252 8.502 -9.943 1.00 89.44 95 GLN A O 1
ATOM 720 N N . SER A 1 96 ? 0.655 7.314 -10.073 1.00 86.94 96 SER A N 1
ATOM 721 C CA . SER A 1 96 ? 1.358 8.257 -10.926 1.00 86.94 96 SER A CA 1
ATOM 722 C C . SER A 1 96 ? 2.384 7.587 -11.821 1.00 86.94 96 SER A C 1
ATOM 724 O O . SER A 1 96 ? 3.065 6.649 -11.418 1.00 86.94 96 SER A O 1
ATOM 726 N N . LYS A 1 97 ? 2.533 8.128 -13.030 1.00 84.31 97 LYS A N 1
ATOM 727 C CA . LYS A 1 97 ? 3.620 7.789 -13.959 1.00 84.31 97 LYS A CA 1
ATOM 728 C C . LYS A 1 97 ? 4.839 8.705 -13.810 1.00 84.31 97 LYS A C 1
ATOM 730 O O . LYS A 1 97 ? 5.865 8.498 -14.463 1.00 84.31 97 LYS A O 1
ATOM 735 N N . CYS A 1 98 ? 4.743 9.723 -12.962 1.00 80.44 98 CYS A N 1
ATOM 736 C CA . CYS A 1 98 ? 5.828 10.652 -12.719 1.00 80.44 98 CYS A CA 1
ATOM 737 C C . CYS A 1 98 ? 6.956 10.008 -11.920 1.00 80.44 98 CYS A C 1
ATOM 739 O O . CYS A 1 98 ? 6.719 9.246 -10.988 1.00 80.44 98 CYS A O 1
ATOM 741 N N . THR A 1 99 ? 8.192 10.323 -12.305 1.00 79.31 99 THR A N 1
ATOM 742 C CA . THR A 1 99 ? 9.395 10.008 -11.507 1.00 79.31 99 THR A CA 1
ATOM 743 C C . THR A 1 99 ? 9.922 11.211 -10.753 1.00 79.31 99 THR A C 1
ATOM 745 O O . THR A 1 99 ? 10.915 11.073 -10.047 1.00 79.31 99 THR A O 1
ATOM 748 N N . SER A 1 100 ? 9.315 12.384 -10.945 1.00 80.19 100 SER A N 1
ATOM 749 C CA . SER A 1 100 ? 9.583 13.517 -10.073 1.00 80.19 100 SER A CA 1
ATOM 750 C C . SER A 1 100 ? 9.188 13.146 -8.650 1.00 80.19 100 SER A C 1
ATOM 752 O O . SER A 1 100 ? 8.214 12.424 -8.426 1.00 80.19 100 SER A O 1
ATOM 754 N N . ASP A 1 101 ? 9.956 13.655 -7.701 1.00 78.88 101 ASP A N 1
ATOM 755 C CA . ASP A 1 101 ? 9.648 13.621 -6.279 1.00 78.88 101 ASP A CA 1
ATOM 756 C C . ASP A 1 101 ? 8.340 14.366 -5.980 1.00 78.88 101 ASP A C 1
ATOM 758 O O . ASP A 1 101 ? 7.495 13.868 -5.233 1.00 78.88 101 ASP A O 1
ATOM 762 N N . TRP A 1 102 ? 8.141 15.521 -6.622 1.00 82.88 102 TRP A N 1
ATOM 763 C CA . TRP A 1 102 ? 6.909 16.291 -6.539 1.00 82.88 102 TRP A CA 1
ATOM 764 C C . TRP A 1 102 ? 5.979 15.979 -7.708 1.00 82.88 102 TRP A C 1
ATOM 766 O O . TRP A 1 102 ? 6.311 16.159 -8.880 1.00 82.88 102 TRP A O 1
ATOM 776 N N . ASN A 1 103 ? 4.784 15.501 -7.375 1.00 72.94 103 ASN A N 1
ATOM 777 C CA . ASN A 1 103 ? 3.802 15.035 -8.349 1.00 72.94 103 ASN A CA 1
ATOM 778 C C . ASN A 1 103 ? 2.421 15.698 -8.176 1.00 72.94 103 ASN A C 1
ATOM 780 O O . ASN A 1 103 ? 1.409 15.202 -8.674 1.00 72.94 103 ASN A O 1
ATOM 784 N N . CYS A 1 104 ? 2.353 16.821 -7.461 1.00 73.56 104 CYS A N 1
ATOM 785 C CA . CYS A 1 104 ? 1.180 17.682 -7.560 1.00 73.56 104 CYS A CA 1
ATOM 786 C C . CYS A 1 104 ? 1.224 18.367 -8.932 1.00 73.56 104 CYS A C 1
ATOM 788 O O . CYS A 1 104 ? 2.278 18.851 -9.341 1.00 73.56 104 CYS A O 1
ATOM 790 N N . GLN A 1 105 ? 0.107 18.349 -9.661 1.00 65.94 105 GLN A N 1
ATOM 791 C CA . GLN A 1 105 ? -0.006 19.098 -10.909 1.00 65.94 105 GLN A CA 1
ATOM 792 C C . GLN A 1 105 ? -0.154 20.577 -10.574 1.00 65.94 105 GLN A C 1
ATOM 794 O O . GLN A 1 105 ? -1.128 20.963 -9.929 1.00 65.94 105 GLN A O 1
ATOM 799 N N . ASP A 1 106 ? 0.804 21.373 -11.029 1.00 55.94 106 ASP A N 1
ATOM 800 C CA . ASP A 1 106 ? 0.602 22.805 -11.200 1.00 55.94 106 ASP A CA 1
ATOM 801 C C . ASP A 1 106 ? -0.276 23.027 -12.450 1.00 55.94 106 ASP A C 1
ATOM 803 O O . ASP A 1 106 ? -0.381 22.145 -13.309 1.00 55.94 106 ASP A O 1
ATOM 807 N N . ASP A 1 107 ? -0.922 24.190 -12.568 1.00 56.56 107 ASP A N 1
ATOM 808 C CA . ASP A 1 107 ? -1.902 24.521 -13.624 1.00 56.56 107 ASP A CA 1
ATOM 809 C C . ASP A 1 107 ? -1.351 24.455 -15.081 1.00 56.56 107 ASP A C 1
ATOM 811 O O . ASP A 1 107 ? -2.092 24.665 -16.043 1.00 56.56 107 ASP A O 1
ATOM 815 N N . ASP A 1 108 ? -0.073 24.105 -15.275 1.00 52.78 108 ASP A N 1
ATOM 816 C CA . ASP A 1 108 ? 0.676 24.125 -16.542 1.00 52.78 108 ASP A CA 1
ATOM 817 C C . ASP A 1 108 ? 0.626 22.810 -17.363 1.00 52.78 108 ASP A C 1
ATOM 819 O O . ASP A 1 108 ? 1.392 22.601 -18.313 1.00 52.78 108 ASP A O 1
ATOM 823 N N . GLY A 1 109 ? -0.324 21.919 -17.069 1.00 53.81 109 GLY A N 1
ATOM 824 C CA . GLY A 1 109 ? -0.619 20.731 -17.882 1.00 53.81 109 GLY A CA 1
ATOM 825 C C . GLY A 1 109 ? 0.085 19.435 -17.436 1.00 53.81 109 GLY A C 1
ATOM 826 O O . GLY A 1 109 ? 0.628 19.355 -16.340 1.00 53.81 109 GLY A O 1
ATOM 827 N N . PRO A 1 110 ? 0.055 18.355 -18.250 1.00 51.69 110 PRO A N 1
ATOM 828 C CA . PRO A 1 110 ? 0.292 16.973 -17.801 1.00 51.69 110 PRO A CA 1
ATOM 829 C C . PRO A 1 110 ? 1.769 16.601 -17.575 1.00 51.69 110 PRO A C 1
ATOM 831 O O . PRO A 1 110 ? 2.147 15.438 -17.724 1.00 51.69 110 PRO A O 1
ATOM 834 N N . ARG A 1 111 ? 2.632 17.562 -17.245 1.00 53.75 111 ARG A N 1
ATOM 835 C CA . ARG A 1 111 ? 4.047 17.299 -16.972 1.00 53.75 111 ARG A CA 1
ATOM 836 C C . ARG A 1 111 ? 4.265 17.282 -15.468 1.00 53.75 111 ARG A C 1
ATOM 838 O O . ARG A 1 111 ? 3.839 18.184 -14.763 1.00 53.75 111 ARG A O 1
ATOM 845 N N . CYS A 1 112 ? 4.913 16.224 -14.996 1.00 56.03 112 CYS A N 1
ATOM 846 C CA . CYS A 1 112 ? 5.429 16.132 -13.637 1.00 56.03 112 CYS A CA 1
ATOM 847 C C . CYS A 1 112 ? 6.198 17.415 -13.319 1.00 56.03 112 CYS A C 1
ATOM 849 O O . CYS A 1 112 ? 7.010 17.825 -14.154 1.00 56.03 112 CYS A O 1
ATOM 851 N N . ALA A 1 113 ? 5.944 18.033 -12.163 1.00 52.91 113 ALA A N 1
ATOM 852 C CA . ALA A 1 113 ? 6.710 19.195 -11.736 1.00 52.91 113 ALA A CA 1
ATOM 853 C C . ALA A 1 113 ? 8.204 18.843 -11.816 1.00 52.91 113 ALA A C 1
ATOM 855 O O . ALA A 1 113 ? 8.644 17.796 -11.329 1.00 52.91 113 ALA A O 1
ATOM 856 N N . VAL A 1 114 ? 8.956 19.644 -12.562 1.00 50.19 114 VAL A N 1
ATOM 857 C CA . VAL A 1 114 ? 10.408 19.503 -12.688 1.00 50.19 114 VAL A CA 1
ATOM 858 C C . VAL A 1 114 ? 11.008 20.389 -11.593 1.00 50.19 114 VAL A C 1
ATOM 860 O O . VAL A 1 114 ? 10.487 21.490 -11.411 1.00 50.19 114 VAL A O 1
ATOM 863 N N . PRO A 1 115 ? 12.029 19.936 -10.846 1.00 50.88 115 PRO A N 1
ATOM 864 C CA . PRO A 1 115 ? 12.739 20.807 -9.913 1.00 50.88 115 PRO A CA 1
ATOM 865 C C . PRO A 1 115 ? 13.345 22.040 -10.598 1.00 50.88 115 PRO A C 1
ATOM 867 O O . PRO A 1 115 ? 13.705 21.946 -11.798 1.00 50.88 115 PRO A O 1
#

pLDDT: mean 77.33, std 13.91, range [49.19, 96.44]

Foldseek 3Di:
DVVVVVVVVVVVVVVVVVPDPPPPDPQKDKDKDWDWDADFAADPVRHGDQAPPPDPPDHDPVSGHQKIKIWIKIKIFGADPVGTDDIDIDIDIDMGNDPDPAADDDPPDDDGDDD